Protein AF-M6CSF7-F1 (afdb_monomer_lite)

Radius of gyration: 18.72 Å; chains: 1; bounding box: 46×32×56 Å

Secondary structure (DSSP, 8-state):
---S----EEEEEEEEEEEEEEEE-TTS-EEEEEEEEEEEEEEEEEEHHHHHHHHHHTGGGTS-GGGSPPEEEEEEEEETTEEEEEEEEEEEEEEE------STT--EEEEEEEE-SPPEEEE-

Foldseek 3Di:
DQPDALADFPDKDKDKDFDKDFDADPVRHGPDIDTPDIFIKMKTKGFVVSVVVLLVVCVVVVSDLQPDFWAKHWDWDDDVPWIKIKIQRTKGFDDWDDDPDPDDPPRIIMTMIGRPGDMDIDID

Organism: NCBI:txid1218565

pLDDT: mean 79.21, std 11.76, range [37.94, 92.38]

Structure (mmCIF, N/CA/C/O backbone):
data_AF-M6CSF7-F1
#
_entry.id   AF-M6CSF7-F1
#
loop_
_atom_site.group_PDB
_atom_site.id
_atom_site.type_symbol
_atom_site.label_atom_id
_atom_site.label_alt_id
_atom_site.label_comp_id
_atom_site.label_asym_id
_atom_site.label_entity_id
_atom_site.label_seq_id
_atom_site.pdbx_PDB_ins_code
_atom_site.Cartn_x
_atom_site.Cartn_y
_atom_site.Cartn_z
_atom_site.occupancy
_atom_site.B_iso_or_equiv
_atom_site.auth_seq_id
_atom_site.auth_comp_id
_atom_site.auth_asym_id
_atom_site.auth_atom_id
_atom_site.pdbx_PDB_model_num
ATOM 1 N N . MET A 1 1 ? -0.188 -13.264 12.145 1.00 39.84 1 MET A N 1
ATOM 2 C CA . MET A 1 1 ? -1.652 -13.206 12.327 1.00 39.84 1 MET A CA 1
ATOM 3 C C . MET A 1 1 ? -2.122 -11.835 11.842 1.00 39.84 1 MET A C 1
ATOM 5 O O . MET A 1 1 ? -2.375 -10.953 12.643 1.00 39.84 1 MET A O 1
ATOM 9 N N . PHE A 1 2 ? -2.134 -11.639 10.519 1.00 39.47 2 PHE A N 1
ATOM 10 C CA . PHE A 1 2 ? -2.677 -10.453 9.843 1.00 39.47 2 PHE A CA 1
ATOM 11 C C . PHE A 1 2 ? -3.899 -10.959 9.075 1.00 39.47 2 PHE A C 1
ATOM 13 O O . PHE A 1 2 ? -3.774 -11.423 7.950 1.00 39.47 2 PHE A O 1
ATOM 20 N N . GLY A 1 3 ? -5.025 -11.083 9.778 1.00 37.94 3 GLY A N 1
ATOM 21 C CA . GLY A 1 3 ? -6.210 -11.821 9.318 1.00 37.94 3 GLY A CA 1
ATOM 22 C C . GLY A 1 3 ? -7.442 -10.947 9.120 1.00 37.94 3 GLY A C 1
ATOM 23 O O . GLY A 1 3 ? -8.553 -11.464 9.127 1.00 37.94 3 GLY A O 1
ATOM 24 N N . ARG A 1 4 ? -7.262 -9.630 9.008 1.00 47.56 4 ARG A N 1
ATOM 25 C CA . ARG A 1 4 ? -8.345 -8.686 8.750 1.00 47.56 4 ARG A CA 1
ATOM 26 C C . ARG A 1 4 ? -7.921 -7.785 7.600 1.00 47.56 4 ARG A C 1
ATOM 28 O O . ARG A 1 4 ? -6.838 -7.206 7.649 1.00 47.56 4 ARG A O 1
ATOM 35 N N . GLU A 1 5 ? -8.753 -7.717 6.569 1.00 53.09 5 GLU A N 1
ATOM 36 C CA . GLU A 1 5 ? -8.631 -6.693 5.536 1.00 53.09 5 GLU A CA 1
ATOM 37 C C . GLU A 1 5 ? -8.804 -5.325 6.207 1.00 53.09 5 GLU A C 1
ATOM 39 O O . GLU A 1 5 ? -9.672 -5.155 7.064 1.00 53.09 5 GLU A O 1
ATOM 44 N N . ILE A 1 6 ? -7.965 -4.350 5.871 1.00 53.75 6 ILE A N 1
ATOM 45 C CA . ILE A 1 6 ? -8.234 -2.961 6.253 1.00 53.75 6 ILE A CA 1
ATOM 46 C C . ILE A 1 6 ? -9.347 -2.504 5.306 1.00 53.75 6 ILE A C 1
ATOM 48 O O . ILE A 1 6 ? -9.096 -2.279 4.128 1.00 53.75 6 ILE A O 1
ATOM 52 N N . VAL A 1 7 ? -10.594 -2.490 5.791 1.00 52.34 7 VAL A N 1
ATOM 53 C CA . VAL A 1 7 ? -11.800 -2.359 4.943 1.00 52.34 7 VAL A CA 1
ATOM 54 C C . VAL A 1 7 ? -12.221 -0.900 4.726 1.00 52.34 7 VAL A C 1
ATOM 56 O O . VAL A 1 7 ? -13.095 -0.629 3.909 1.00 52.34 7 VAL A O 1
ATOM 59 N N . LYS A 1 8 ? -11.610 0.072 5.407 1.00 53.91 8 LYS A N 1
ATOM 60 C CA . LYS A 1 8 ? -12.102 1.453 5.393 1.00 53.91 8 LYS A CA 1
ATOM 61 C C . LYS A 1 8 ? -11.048 2.462 4.961 1.00 53.91 8 LYS A C 1
ATOM 63 O O . LYS A 1 8 ? -10.356 3.059 5.782 1.00 53.91 8 LYS A O 1
ATOM 68 N N . PHE A 1 9 ? -10.972 2.662 3.651 1.00 61.44 9 PHE A N 1
ATOM 69 C CA . PHE A 1 9 ? -10.322 3.826 3.063 1.00 61.44 9 PHE A CA 1
ATOM 70 C C . PHE A 1 9 ? -11.401 4.824 2.665 1.00 61.44 9 PHE A C 1
ATOM 72 O O . PHE A 1 9 ? -12.326 4.454 1.944 1.00 61.44 9 PHE A O 1
ATOM 79 N N . SER A 1 10 ? -11.277 6.079 3.088 1.00 61.66 10 SER A N 1
ATOM 80 C CA . SER A 1 10 ? -12.080 7.162 2.508 1.00 61.66 10 SER A CA 1
ATOM 81 C C . SER A 1 10 ? -11.554 7.535 1.121 1.00 61.66 10 SER A C 1
ATOM 83 O O . SER A 1 10 ? -12.314 7.887 0.219 1.00 61.66 10 SER A O 1
ATOM 85 N N . LYS A 1 11 ? -10.240 7.378 0.917 1.00 72.19 11 LYS A N 1
ATOM 86 C CA . LYS A 1 11 ? -9.566 7.555 -0.368 1.00 72.19 11 LYS A CA 1
ATOM 87 C C . LYS A 1 11 ? -8.349 6.641 -0.475 1.00 72.19 11 LYS A C 1
ATOM 89 O O . LYS A 1 11 ? -7.595 6.485 0.482 1.00 72.19 11 LYS A O 1
ATOM 94 N N . PHE A 1 12 ? -8.122 6.080 -1.658 1.00 74.69 12 PHE A N 1
ATOM 95 C CA . PHE A 1 12 ? -6.928 5.300 -1.968 1.00 74.69 12 PHE A CA 1
ATOM 96 C C . PHE A 1 12 ? -6.346 5.749 -3.313 1.00 74.69 12 PHE A C 1
ATOM 98 O O . PHE A 1 12 ? -7.076 5.856 -4.297 1.00 74.69 12 PHE A O 1
ATOM 105 N N . ASN A 1 13 ? -5.042 6.023 -3.354 1.00 80.38 13 ASN A N 1
ATOM 106 C CA . ASN A 1 13 ? -4.308 6.379 -4.564 1.00 80.38 13 ASN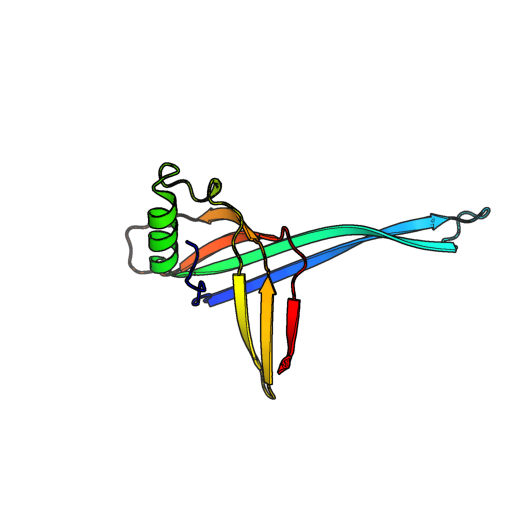 A CA 1
ATOM 107 C C . ASN A 1 13 ? -3.084 5.468 -4.729 1.00 80.38 13 ASN A C 1
ATOM 109 O O . ASN A 1 13 ? -2.352 5.239 -3.766 1.00 80.38 13 ASN A O 1
ATOM 113 N N . LEU A 1 14 ? -2.854 4.975 -5.944 1.00 78.44 14 LEU A N 1
ATOM 114 C CA . LEU A 1 14 ? -1.688 4.175 -6.314 1.00 78.44 14 LEU A CA 1
ATOM 115 C C . LEU A 1 14 ? -0.917 4.906 -7.410 1.00 78.44 14 LEU A C 1
ATOM 117 O O . LEU A 1 14 ? -1.393 5.005 -8.538 1.00 78.44 14 LEU A O 1
ATOM 121 N N . ASP A 1 15 ? 0.301 5.328 -7.092 1.00 79.88 15 ASP A N 1
ATOM 122 C CA . ASP A 1 15 ? 1.250 5.846 -8.068 1.00 79.88 15 ASP A CA 1
ATOM 123 C C . ASP A 1 15 ? 2.116 4.685 -8.566 1.00 79.88 15 ASP A C 1
ATOM 125 O O . ASP A 1 15 ? 2.903 4.088 -7.817 1.00 79.88 15 ASP A O 1
ATOM 129 N N . TYR A 1 16 ? 1.934 4.333 -9.839 1.00 78.12 16 TYR A N 1
ATOM 130 C CA . TYR A 1 16 ? 2.622 3.223 -10.491 1.00 78.12 16 TYR A CA 1
ATOM 131 C C . TYR A 1 16 ? 3.380 3.720 -11.723 1.00 78.12 16 TYR A C 1
ATOM 133 O O . TYR A 1 16 ? 2.807 3.890 -12.797 1.00 78.12 16 TYR A O 1
ATOM 141 N N . GLU A 1 17 ? 4.683 3.948 -11.565 1.00 79.94 17 GLU A N 1
ATOM 142 C CA . GLU A 1 17 ? 5.535 4.554 -12.589 1.00 79.94 17 GLU A CA 1
ATOM 143 C C . GLU A 1 17 ? 6.618 3.575 -13.061 1.00 79.94 17 GLU A C 1
ATOM 145 O O . GLU A 1 17 ? 7.221 2.848 -12.265 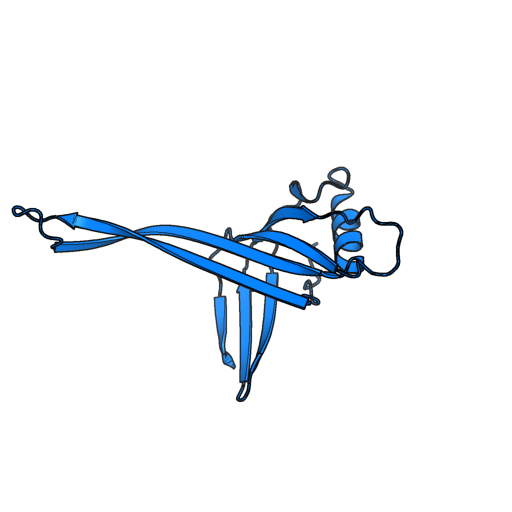1.00 79.94 17 GLU A O 1
ATOM 150 N N . SER A 1 18 ? 6.900 3.570 -14.366 1.00 80.88 18 SER A N 1
ATOM 151 C CA . SER A 1 18 ? 8.030 2.841 -14.951 1.00 80.88 18 SER A CA 1
ATOM 152 C C . SER A 1 18 ? 9.126 3.806 -15.391 1.00 80.88 18 SER A C 1
ATOM 154 O O . SER A 1 18 ? 8.875 4.694 -16.203 1.00 80.88 18 SER A O 1
ATOM 156 N N . ASP A 1 19 ? 10.350 3.581 -14.920 1.00 82.88 19 ASP A N 1
ATOM 157 C CA . ASP A 1 19 ? 11.547 4.244 -15.434 1.00 82.88 19 ASP A CA 1
ATOM 158 C C . ASP A 1 19 ? 12.043 3.494 -16.680 1.00 82.88 19 ASP A C 1
ATOM 160 O O . ASP A 1 19 ? 12.343 2.295 -16.615 1.00 82.88 19 ASP A O 1
ATOM 164 N N . ILE A 1 20 ? 12.102 4.179 -17.824 1.00 85.94 20 ILE A N 1
ATOM 165 C CA . ILE A 1 20 ? 12.430 3.589 -19.128 1.00 85.94 20 ILE A CA 1
ATOM 166 C C . ILE A 1 20 ? 13.871 3.940 -19.504 1.00 85.94 20 ILE A C 1
ATOM 168 O O . ILE A 1 20 ? 14.251 5.105 -19.575 1.00 85.94 20 ILE A O 1
ATOM 172 N N . ALA A 1 21 ? 14.665 2.918 -19.819 1.00 85.25 21 ALA A N 1
ATOM 173 C CA . ALA A 1 21 ? 15.995 3.066 -20.392 1.00 85.25 21 ALA A CA 1
ATOM 174 C C . ALA A 1 21 ? 15.973 2.776 -21.897 1.00 85.25 21 ALA A C 1
ATOM 176 O O . ALA A 1 21 ? 15.525 1.710 -22.329 1.00 85.25 21 ALA A O 1
ATOM 177 N N . PHE A 1 22 ? 16.522 3.695 -22.689 1.00 86.62 22 PHE A N 1
ATOM 178 C CA . PHE A 1 22 ? 16.722 3.520 -24.127 1.00 86.62 22 PHE A CA 1
ATOM 179 C C . PHE A 1 22 ? 18.120 2.970 -24.414 1.00 86.62 22 PHE A C 1
ATOM 181 O O . PHE A 1 22 ? 19.105 3.403 -23.814 1.00 86.62 22 PHE A O 1
ATOM 188 N N . LYS A 1 23 ? 18.226 2.042 -25.367 1.00 84.19 23 LYS A N 1
ATOM 189 C CA . LYS A 1 23 ? 19.506 1.682 -25.985 1.00 84.19 23 LYS A CA 1
ATOM 190 C C . LYS A 1 23 ? 19.651 2.467 -27.279 1.00 84.19 23 LYS A C 1
ATOM 192 O O . LYS A 1 23 ? 18.776 2.388 -28.143 1.00 84.19 23 LYS A O 1
ATOM 197 N N . LEU A 1 24 ? 20.754 3.195 -27.405 1.00 87.38 24 LEU A N 1
ATOM 198 C CA . LEU A 1 24 ? 21.057 3.999 -28.585 1.00 87.38 24 LEU A CA 1
ATOM 199 C C . LEU A 1 24 ? 21.868 3.187 -29.604 1.00 87.38 24 LEU A C 1
ATOM 201 O O . LEU A 1 24 ? 22.738 2.398 -29.234 1.00 87.38 24 LEU A O 1
ATOM 205 N N . GLY A 1 25 ? 21.565 3.372 -30.886 1.00 81.50 25 GLY A N 1
ATOM 206 C CA . GLY A 1 25 ? 22.331 2.834 -32.005 1.00 81.50 25 GLY A CA 1
ATOM 207 C C . GLY A 1 25 ? 23.573 3.674 -32.314 1.00 81.50 25 GLY A C 1
ATOM 208 O O . GLY A 1 25 ? 23.847 4.685 -31.669 1.00 81.50 25 GLY A O 1
ATOM 209 N N . LYS A 1 26 ? 24.324 3.288 -33.355 1.00 81.00 26 LYS A N 1
ATOM 210 C CA . LYS A 1 26 ? 25.578 3.961 -33.755 1.00 81.00 26 LYS A CA 1
ATOM 211 C C . LYS A 1 26 ? 25.412 5.443 -34.143 1.00 81.00 26 LYS A C 1
ATOM 213 O O . LYS A 1 26 ? 26.402 6.162 -34.134 1.00 81.00 26 LYS A O 1
ATOM 218 N N . GLY A 1 27 ? 24.193 5.889 -34.458 1.00 83.62 27 GLY A N 1
ATOM 219 C CA . GLY A 1 27 ? 23.862 7.292 -34.750 1.00 83.62 27 GLY A CA 1
ATOM 220 C C . GLY A 1 27 ? 23.324 8.093 -33.559 1.00 83.62 27 GLY A C 1
ATOM 221 O O . GLY A 1 27 ? 22.897 9.223 -33.747 1.00 83.62 27 GLY A O 1
ATOM 222 N N . GLY A 1 28 ? 23.287 7.519 -32.349 1.00 79.00 28 GLY A N 1
ATOM 223 C CA . GLY A 1 28 ? 22.667 8.160 -31.181 1.00 79.00 28 GLY A CA 1
ATOM 224 C C . GLY A 1 28 ? 21.136 8.073 -31.152 1.00 79.00 28 GLY A C 1
ATOM 225 O O . GLY A 1 28 ? 20.521 8.549 -30.203 1.00 79.00 28 GLY A O 1
ATOM 226 N N . GLU A 1 29 ? 20.517 7.436 -32.147 1.00 81.44 29 GLU A N 1
ATOM 227 C CA . GLU A 1 29 ? 19.070 7.215 -32.194 1.00 81.44 29 GLU A CA 1
ATOM 228 C C . GLU A 1 29 ? 18.646 6.047 -31.286 1.00 81.44 29 GLU A C 1
ATOM 230 O O . GLU A 1 29 ? 19.349 5.031 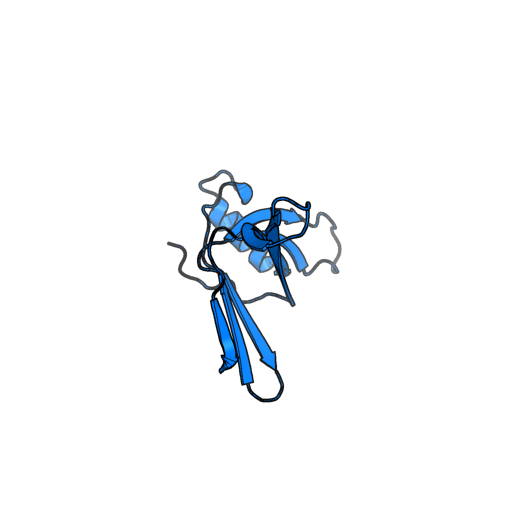-31.235 1.00 81.44 29 GLU A O 1
ATOM 235 N N . PRO A 1 30 ? 17.501 6.134 -30.584 1.00 82.62 30 PRO A N 1
ATOM 236 C CA . PRO A 1 30 ? 16.959 5.016 -29.816 1.00 82.62 30 PRO A CA 1
ATOM 237 C C . PRO A 1 30 ? 16.591 3.848 -30.738 1.00 82.62 30 PRO A C 1
ATOM 239 O O . PRO A 1 30 ? 15.713 3.974 -31.585 1.00 82.62 30 PRO A O 1
ATOM 242 N N . VAL A 1 31 ? 17.229 2.691 -30.554 1.00 86.81 31 VAL A N 1
ATOM 243 C CA . VAL A 1 31 ? 16.953 1.473 -31.346 1.00 86.81 31 VAL A CA 1
ATOM 244 C C . VAL A 1 31 ? 16.153 0.427 -30.573 1.00 86.81 31 VAL A C 1
ATOM 246 O O . VAL A 1 31 ? 15.590 -0.489 -31.162 1.00 86.81 31 VAL A O 1
ATOM 249 N N . SER A 1 32 ? 16.102 0.534 -29.244 1.00 86.00 32 SER A N 1
ATOM 250 C CA . SER A 1 32 ? 15.243 -0.296 -28.392 1.00 86.00 32 SER A CA 1
ATOM 251 C C . SER A 1 32 ? 15.069 0.347 -27.017 1.00 86.00 32 SER A C 1
ATOM 253 O O . SER A 1 32 ? 15.824 1.250 -26.646 1.00 86.00 32 SER A O 1
ATOM 255 N N . TRP A 1 33 ? 14.096 -0.129 -26.247 1.00 85.25 33 TRP A N 1
ATOM 256 C CA . TRP A 1 33 ? 13.845 0.313 -24.880 1.00 85.25 33 TRP A CA 1
ATOM 257 C C . TRP A 1 33 ? 13.709 -0.885 -23.938 1.00 85.25 33 TRP A C 1
ATOM 259 O O . TRP A 1 33 ? 13.425 -2.007 -24.353 1.00 85.25 33 TRP A O 1
ATOM 269 N N . SER A 1 34 ? 13.950 -0.638 -22.656 1.00 81.62 34 SER A N 1
ATOM 270 C CA . SER A 1 34 ? 13.754 -1.597 -21.571 1.00 81.62 34 SER A CA 1
ATOM 271 C C . SER A 1 34 ? 13.303 -0.863 -20.319 1.00 81.62 34 SER A C 1
ATOM 273 O O . SER A 1 34 ? 13.673 0.291 -20.110 1.00 81.62 34 SER A O 1
ATOM 275 N N . ILE A 1 35 ? 12.534 -1.530 -19.467 1.00 83.25 35 ILE A N 1
ATOM 276 C CA . ILE A 1 35 ? 12.149 -0.969 -18.173 1.00 83.25 35 ILE A CA 1
ATOM 277 C C . ILE A 1 35 ? 13.311 -1.179 -17.209 1.00 83.25 35 ILE A C 1
ATOM 279 O O . ILE A 1 35 ? 13.736 -2.309 -16.973 1.00 83.25 35 ILE A O 1
ATOM 283 N N . LYS A 1 36 ? 13.837 -0.080 -16.672 1.00 81.06 36 LYS A N 1
ATOM 284 C CA . LYS A 1 36 ? 14.967 -0.082 -15.744 1.00 81.06 36 LYS A CA 1
ATOM 285 C C . LYS A 1 36 ? 14.511 -0.368 -14.321 1.00 81.06 36 LYS A C 1
ATOM 287 O O . LYS A 1 36 ? 15.148 -1.136 -13.607 1.00 81.06 36 LYS A O 1
ATOM 292 N N . SER A 1 37 ? 13.413 0.255 -13.905 1.00 76.75 37 SER A N 1
ATOM 293 C CA . SER A 1 37 ? 12.816 0.033 -12.592 1.00 76.75 37 SER A CA 1
ATOM 294 C C . SER A 1 37 ? 11.345 0.435 -12.587 1.00 76.75 37 SER A C 1
ATOM 296 O O . SER A 1 37 ? 10.888 1.166 -13.464 1.00 76.75 37 SER A O 1
ATOM 298 N N . TYR A 1 38 ? 10.610 -0.046 -11.590 1.00 79.25 38 TYR A N 1
ATOM 299 C CA . TYR A 1 38 ? 9.279 0.456 -11.280 1.00 79.25 38 TYR A CA 1
ATOM 300 C C . TYR A 1 38 ? 9.340 1.201 -9.955 1.00 79.25 38 TYR A C 1
ATOM 302 O O . TYR A 1 38 ? 9.845 0.658 -8.969 1.00 79.25 38 TYR A O 1
ATOM 310 N N . LYS A 1 39 ? 8.792 2.412 -9.920 1.00 80.50 39 LYS A N 1
ATOM 311 C CA . LYS A 1 39 ? 8.577 3.166 -8.691 1.00 80.50 39 LYS A CA 1
ATOM 312 C C . LYS A 1 39 ? 7.108 3.037 -8.314 1.00 80.50 39 LYS A C 1
ATOM 314 O O . LYS A 1 39 ? 6.228 3.259 -9.142 1.00 80.50 39 LYS A O 1
ATOM 319 N N . ARG A 1 40 ? 6.857 2.589 -7.084 1.00 84.75 40 ARG A N 1
ATOM 320 C CA . ARG A 1 40 ? 5.516 2.223 -6.626 1.00 84.75 40 ARG A CA 1
ATOM 321 C C . ARG A 1 40 ? 5.281 2.772 -5.230 1.00 84.75 40 ARG A C 1
ATOM 323 O O . ARG A 1 40 ? 5.955 2.369 -4.279 1.00 84.75 40 ARG A O 1
ATOM 330 N N . SER A 1 41 ? 4.315 3.663 -5.111 1.00 85.69 41 SER A N 1
ATOM 331 C CA . SER A 1 41 ? 3.852 4.196 -3.833 1.00 85.69 41 SER A CA 1
ATOM 332 C C . SER A 1 41 ? 2.339 4.190 -3.809 1.00 85.69 41 SER A C 1
ATOM 334 O O . SER A 1 41 ? 1.690 4.338 -4.838 1.00 85.69 41 SER A O 1
ATOM 336 N N . ALA A 1 42 ? 1.775 3.996 -2.629 1.00 84.75 42 ALA A N 1
ATOM 337 C CA . ALA A 1 42 ? 0.353 4.143 -2.413 1.00 84.75 42 ALA A CA 1
ATOM 338 C C . ALA A 1 42 ? 0.118 5.127 -1.274 1.00 84.75 42 ALA A C 1
ATOM 340 O O . ALA A 1 42 ? 0.916 5.224 -0.343 1.00 84.75 42 ALA A O 1
ATOM 341 N N . LYS A 1 43 ? -0.989 5.851 -1.355 1.00 87.50 43 LYS A N 1
ATOM 342 C CA . LYS A 1 43 ? -1.456 6.735 -0.300 1.00 87.50 43 LYS A CA 1
ATOM 343 C C . LYS A 1 43 ? -2.898 6.394 0.018 1.00 87.50 43 LYS A C 1
ATOM 345 O O . LYS A 1 43 ? -3.727 6.277 -0.882 1.00 87.50 43 LYS A O 1
ATOM 350 N N . ALA A 1 44 ? -3.179 6.222 1.295 1.00 84.50 44 ALA A N 1
ATOM 351 C CA . ALA A 1 44 ? -4.484 5.859 1.805 1.00 84.50 44 ALA A CA 1
ATOM 352 C C . ALA A 1 44 ? -4.919 6.883 2.851 1.00 84.50 44 ALA A C 1
ATOM 354 O O . ALA A 1 44 ? -4.117 7.262 3.699 1.00 84.50 44 ALA A O 1
ATOM 355 N N . THR A 1 45 ? -6.175 7.304 2.814 1.00 84.75 45 THR A N 1
ATOM 356 C CA . THR A 1 45 ? -6.791 8.077 3.894 1.00 84.75 45 THR A CA 1
ATOM 357 C C . THR A 1 45 ? -7.678 7.123 4.692 1.00 84.75 45 THR A C 1
ATOM 359 O O . THR A 1 45 ? -8.511 6.420 4.113 1.00 84.75 45 THR A O 1
ATOM 362 N N . ILE A 1 46 ? -7.427 7.024 5.998 1.00 82.50 46 ILE A N 1
ATOM 363 C CA . ILE A 1 46 ? -8.044 6.045 6.905 1.00 82.50 46 ILE A CA 1
ATOM 364 C C . ILE A 1 46 ? -8.720 6.736 8.087 1.00 82.50 46 ILE A C 1
ATOM 366 O O . ILE A 1 46 ? -8.267 7.789 8.533 1.00 82.50 46 ILE A O 1
ATOM 370 N N . GLU A 1 47 ? -9.757 6.108 8.640 1.00 84.50 47 GLU A N 1
ATOM 371 C CA . GLU A 1 47 ? -10.388 6.547 9.890 1.00 84.50 47 GLU A CA 1
ATOM 372 C C . GLU A 1 47 ? -9.413 6.433 11.080 1.00 84.50 47 GLU A C 1
ATOM 374 O O . GLU A 1 47 ? -8.562 5.537 11.136 1.00 84.50 47 GLU A O 1
ATOM 379 N N . LEU A 1 48 ? -9.561 7.302 12.086 1.00 84.06 48 LEU A N 1
ATOM 380 C CA . LEU A 1 48 ? -8.709 7.246 13.281 1.00 84.06 48 LEU A CA 1
ATOM 381 C C . LEU A 1 48 ? -8.844 5.954 14.093 1.00 84.06 48 LEU A C 1
ATOM 383 O O . LEU A 1 48 ? -7.875 5.526 14.727 1.00 84.06 48 LEU A O 1
ATOM 387 N N . ASP A 1 49 ? -10.011 5.316 14.064 1.00 83.00 49 ASP A N 1
ATOM 388 C CA . ASP A 1 49 ? -10.219 4.025 14.721 1.00 83.00 49 ASP A CA 1
ATOM 389 C C . ASP A 1 49 ? -9.339 2.926 14.103 1.00 83.00 49 ASP A C 1
ATOM 391 O O . ASP A 1 49 ? -8.768 2.107 14.830 1.00 83.00 49 ASP A O 1
ATOM 395 N N . GLU A 1 50 ? -9.138 2.957 12.782 1.00 82.75 50 GLU A N 1
ATOM 396 C CA . GLU A 1 50 ? -8.222 2.048 12.084 1.00 82.75 50 GLU A CA 1
ATOM 397 C C . GLU A 1 50 ? -6.762 2.359 12.437 1.00 82.75 50 GLU A C 1
ATOM 399 O O . GLU A 1 50 ? -5.976 1.448 12.713 1.00 82.75 50 GLU A O 1
ATOM 404 N N . LEU A 1 51 ? -6.391 3.642 12.531 1.00 85.31 51 LEU A N 1
ATOM 405 C CA . LEU A 1 51 ? -5.056 4.035 12.994 1.00 85.31 51 LEU A CA 1
ATOM 406 C C . LEU A 1 51 ? -4.779 3.514 14.412 1.00 85.31 51 LEU A C 1
ATOM 408 O O . LEU A 1 51 ? -3.724 2.929 14.667 1.00 85.31 51 LEU A O 1
ATOM 412 N N . LYS A 1 52 ? -5.737 3.680 15.331 1.00 85.50 52 LYS A N 1
ATOM 413 C CA . LYS A 1 52 ? -5.641 3.194 16.712 1.00 85.50 52 LYS A CA 1
ATOM 414 C C . LYS A 1 52 ? -5.463 1.680 16.758 1.00 85.50 52 LYS A C 1
ATOM 416 O O . LYS A 1 52 ? -4.619 1.188 17.508 1.00 85.50 52 LYS A O 1
ATOM 421 N N . TYR A 1 53 ? -6.218 0.947 15.945 1.00 84.88 53 TYR A N 1
ATOM 422 C CA . TYR A 1 53 ? -6.083 -0.500 15.834 1.00 84.88 53 TYR A CA 1
ATOM 423 C C . TYR A 1 53 ? -4.693 -0.911 15.328 1.00 84.88 53 TYR A C 1
ATOM 425 O O . TYR A 1 53 ? -4.046 -1.773 15.925 1.00 84.88 53 TYR A O 1
ATOM 433 N N . MET A 1 54 ? -4.175 -0.260 14.285 1.00 85.50 54 MET A N 1
ATOM 434 C CA . MET A 1 54 ? -2.826 -0.548 13.792 1.00 85.50 54 MET A CA 1
ATOM 435 C C . MET A 1 54 ? -1.749 -0.258 14.847 1.00 85.50 54 MET A C 1
ATOM 437 O O . MET A 1 54 ? -0.798 -1.029 14.978 1.00 85.50 54 MET A O 1
ATOM 441 N N . ILE A 1 55 ? -1.898 0.811 15.640 1.00 87.81 55 ILE A N 1
ATOM 442 C CA . ILE A 1 55 ? -0.973 1.119 16.745 1.00 87.81 55 ILE A CA 1
ATOM 443 C C . ILE A 1 55 ? -1.027 0.015 17.808 1.00 87.81 55 ILE A C 1
ATOM 445 O O . ILE A 1 55 ? 0.016 -0.407 18.308 1.00 87.81 55 ILE A O 1
ATOM 449 N N . GLN A 1 56 ? -2.219 -0.510 18.115 1.00 87.88 56 GLN A N 1
ATOM 450 C CA . GLN A 1 56 ? -2.369 -1.659 19.013 1.00 87.88 56 GLN A CA 1
ATOM 451 C C . GLN A 1 56 ? -1.666 -2.909 18.468 1.00 87.88 56 GLN A C 1
ATOM 453 O O . GLN A 1 56 ? -0.978 -3.604 19.214 1.00 87.88 56 GLN A O 1
ATOM 458 N N . LEU A 1 57 ? -1.765 -3.169 17.16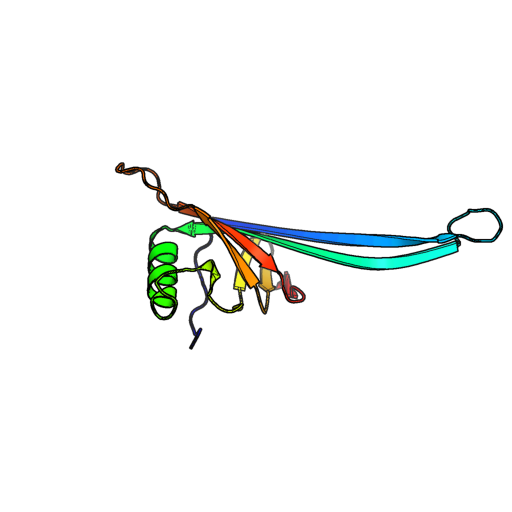1 1.00 84.50 57 LEU A N 1
ATOM 459 C CA . LEU A 1 57 ? -1.016 -4.251 16.512 1.00 84.50 57 LEU A CA 1
ATOM 460 C C . LEU A 1 57 ? 0.502 -4.038 16.573 1.00 84.50 57 LEU A C 1
ATOM 462 O O . LEU A 1 57 ? 1.257 -5.009 16.615 1.00 84.50 57 LEU A O 1
ATOM 466 N N . ALA A 1 58 ? 0.957 -2.785 16.605 1.00 87.88 58 ALA A N 1
ATOM 467 C CA . ALA A 1 58 ? 2.365 -2.433 16.722 1.00 87.88 58 ALA A CA 1
ATOM 468 C C . ALA A 1 58 ? 2.904 -2.455 18.163 1.00 87.88 58 ALA A C 1
ATOM 470 O O . ALA A 1 58 ? 4.104 -2.249 18.345 1.00 87.88 58 ALA A O 1
ATOM 471 N N . ILE A 1 59 ? 2.087 -2.741 19.189 1.00 90.88 59 ILE A N 1
ATOM 472 C CA . ILE A 1 59 ? 2.528 -2.801 20.600 1.00 90.88 59 ILE A CA 1
ATOM 473 C C . ILE A 1 59 ? 3.768 -3.693 20.807 1.00 90.88 59 ILE A C 1
ATOM 475 O O . ILE A 1 59 ? 4.699 -3.229 21.468 1.00 90.88 59 ILE A O 1
ATOM 479 N N . PRO A 1 60 ? 3.876 -4.906 20.217 1.00 90.56 60 PRO A N 1
ATOM 480 C CA . PRO A 1 60 ? 5.084 -5.732 20.336 1.00 90.56 60 PRO A CA 1
ATOM 481 C C . PRO A 1 60 ? 6.358 -5.065 19.793 1.00 90.56 60 PRO A C 1
ATOM 483 O O . PRO A 1 60 ? 7.464 -5.455 20.151 1.00 90.56 60 PRO A O 1
ATOM 486 N N . PHE A 1 61 ? 6.207 -4.047 18.944 1.00 88.19 61 PHE A N 1
ATOM 487 C CA . PHE A 1 61 ? 7.284 -3.244 18.367 1.00 88.19 61 PHE A CA 1
ATOM 488 C C . PHE A 1 61 ? 7.433 -1.869 19.047 1.00 88.19 61 PHE A C 1
ATOM 490 O O . PHE A 1 61 ? 8.102 -0.983 18.512 1.00 88.19 61 PHE A O 1
ATOM 497 N N . GLY A 1 62 ? 6.822 -1.681 20.222 1.00 88.50 62 GLY A N 1
ATOM 498 C CA . GLY A 1 62 ? 6.821 -0.420 20.967 1.00 88.50 62 GLY A CA 1
ATOM 499 C C . GLY A 1 62 ? 5.771 0.590 20.496 1.00 88.50 62 GLY A C 1
ATOM 500 O O . GLY A 1 62 ? 5.928 1.778 20.746 1.00 88.50 62 GLY A O 1
ATOM 501 N N . GLY A 1 63 ? 4.730 0.141 19.786 1.00 85.44 63 GLY A N 1
ATOM 502 C CA . GLY A 1 63 ? 3.707 1.011 19.188 1.00 85.44 63 GLY A CA 1
ATOM 503 C C . GLY A 1 63 ? 4.149 1.680 17.880 1.00 85.44 63 GLY A C 1
ATOM 504 O O . GLY A 1 63 ? 3.431 2.517 17.342 1.00 85.44 63 GLY A O 1
ATOM 505 N N . ASP A 1 64 ? 5.322 1.314 17.359 1.00 88.44 64 ASP A N 1
ATOM 506 C CA . ASP A 1 64 ? 5.905 1.899 16.154 1.00 88.44 64 ASP A CA 1
ATOM 507 C C . ASP A 1 64 ? 5.385 1.206 14.884 1.00 88.44 64 ASP A C 1
ATOM 509 O O . ASP A 1 64 ? 5.824 0.111 14.513 1.00 88.44 64 ASP A O 1
ATOM 513 N N . LEU A 1 65 ? 4.459 1.872 14.188 1.00 87.81 65 LEU A N 1
ATOM 514 C CA . LEU A 1 65 ? 3.889 1.402 12.921 1.00 87.81 65 LEU A CA 1
ATOM 515 C C . LEU A 1 65 ? 4.949 1.201 11.830 1.00 87.81 65 LEU A C 1
ATOM 517 O O . LEU A 1 65 ? 4.795 0.320 10.983 1.00 87.81 65 LEU A O 1
ATOM 521 N N . LEU A 1 66 ? 6.050 1.962 11.852 1.00 91.19 66 LEU A N 1
ATOM 522 C CA . LEU A 1 66 ? 7.116 1.844 10.854 1.00 91.19 66 LEU A CA 1
ATOM 523 C C . LEU A 1 66 ? 7.921 0.555 11.021 1.00 91.19 66 LEU A C 1
ATOM 525 O O . LEU A 1 66 ? 8.661 0.171 10.114 1.00 91.19 66 LEU A O 1
ATOM 529 N N . LYS A 1 67 ? 7.771 -0.162 12.139 1.00 89.81 67 LYS A N 1
ATOM 530 C CA . LYS A 1 67 ? 8.395 -1.474 12.363 1.00 89.81 67 LYS A CA 1
ATOM 531 C C . LYS A 1 67 ? 7.513 -2.646 11.954 1.00 89.81 67 LYS A C 1
ATOM 533 O O . LYS A 1 67 ? 8.039 -3.746 11.796 1.00 89.81 67 LYS A O 1
ATOM 538 N N . LEU A 1 68 ? 6.220 -2.425 11.703 1.00 88.19 68 LEU A N 1
ATOM 539 C CA . LEU A 1 68 ? 5.323 -3.491 11.260 1.00 88.19 68 LEU A CA 1
ATOM 540 C C . LEU A 1 68 ? 5.808 -4.103 9.939 1.00 88.19 68 LEU A C 1
ATOM 542 O O . LEU A 1 68 ? 6.193 -3.361 9.031 1.00 88.19 68 LEU A O 1
ATOM 546 N N . PRO A 1 69 ? 5.823 -5.436 9.794 1.00 88.75 69 PRO A N 1
ATOM 547 C CA . PRO A 1 69 ? 6.214 -6.064 8.538 1.00 88.75 69 PRO A CA 1
ATOM 548 C C . PRO A 1 69 ? 5.253 -5.664 7.407 1.00 88.75 69 PRO A C 1
ATOM 550 O O . PRO A 1 69 ? 4.120 -5.261 7.681 1.00 88.75 69 PRO A O 1
ATOM 553 N N . PRO A 1 70 ? 5.678 -5.778 6.136 1.00 88.12 70 PRO A N 1
ATOM 554 C CA . PRO A 1 70 ? 4.770 -5.584 5.018 1.00 88.12 70 PRO A CA 1
ATOM 555 C C . PRO A 1 70 ? 3.550 -6.509 5.117 1.00 88.12 70 PRO A C 1
ATOM 557 O O . PRO A 1 70 ? 3.690 -7.681 5.472 1.00 88.12 70 PRO A O 1
ATOM 560 N N . ALA A 1 71 ? 2.375 -5.985 4.786 1.00 85.12 71 ALA A N 1
ATOM 561 C CA . ALA A 1 71 ? 1.103 -6.699 4.860 1.00 85.12 71 ALA A CA 1
ATOM 562 C C . ALA A 1 71 ? 0.311 -6.528 3.555 1.00 85.12 71 ALA A C 1
ATOM 564 O O . ALA A 1 71 ? 0.539 -5.550 2.841 1.00 85.12 71 ALA A O 1
ATOM 565 N N . PRO A 1 72 ? -0.597 -7.456 3.214 1.00 84.19 72 PRO A N 1
ATOM 566 C CA . PRO A 1 72 ? -1.473 -7.279 2.067 1.00 84.19 72 PRO A CA 1
ATOM 567 C C . PRO A 1 72 ? -2.450 -6.123 2.290 1.00 84.19 72 PRO A C 1
ATOM 569 O O . PRO A 1 72 ? -2.906 -5.881 3.408 1.00 84.19 72 PRO A O 1
ATOM 572 N N . LEU A 1 73 ? -2.790 -5.440 1.203 1.00 81.44 73 LEU A N 1
ATOM 573 C CA . LEU A 1 73 ? -3.783 -4.377 1.159 1.00 81.44 73 LEU A CA 1
ATOM 574 C C . LEU A 1 73 ? -4.749 -4.642 0.015 1.00 81.44 73 LEU A C 1
ATOM 576 O O . LEU A 1 73 ? -4.314 -4.890 -1.108 1.00 81.44 73 LEU A O 1
ATOM 580 N N . THR A 1 74 ? -6.042 -4.525 0.277 1.00 79.88 74 THR A N 1
ATOM 581 C CA . THR A 1 74 ? -7.070 -4.618 -0.757 1.00 79.88 74 THR A CA 1
ATOM 582 C C . THR A 1 74 ? -7.886 -3.335 -0.743 1.00 79.88 74 THR A C 1
ATOM 584 O O . THR A 1 74 ? -8.342 -2.909 0.312 1.00 79.88 74 THR A O 1
ATOM 587 N N . ALA A 1 75 ? -8.063 -2.721 -1.907 1.00 75.19 75 ALA A N 1
ATOM 588 C CA . ALA A 1 75 ? -8.916 -1.563 -2.118 1.00 75.19 75 ALA A CA 1
ATOM 589 C C . ALA A 1 75 ? -9.985 -1.913 -3.159 1.00 75.19 75 ALA A C 1
ATOM 591 O O . ALA A 1 75 ? -9.692 -2.525 -4.188 1.00 75.19 75 ALA A O 1
ATOM 592 N N . ARG A 1 76 ? -11.229 -1.520 -2.890 1.00 75.88 76 ARG A N 1
ATOM 593 C CA . ARG A 1 76 ? -12.382 -1.755 -3.763 1.00 75.88 76 ARG A CA 1
ATOM 594 C C . ARG A 1 76 ? -12.992 -0.418 -4.166 1.00 75.88 76 ARG A C 1
ATOM 596 O O . ARG A 1 76 ? -13.200 0.438 -3.313 1.00 75.88 76 ARG A O 1
ATOM 603 N N . CYS A 1 77 ? -13.301 -0.260 -5.448 1.00 72.25 77 CYS A N 1
ATOM 604 C CA . CYS A 1 77 ? -14.002 0.897 -5.989 1.00 72.25 77 CYS A CA 1
ATOM 605 C C . CYS A 1 77 ? -15.189 0.419 -6.834 1.00 72.25 77 CYS A C 1
ATOM 607 O O . CYS A 1 77 ? -15.020 -0.382 -7.755 1.00 72.25 77 CYS A O 1
ATOM 609 N N . GLU A 1 78 ? -16.392 0.884 -6.497 1.00 77.06 78 GLU A N 1
ATOM 610 C CA . GLU A 1 78 ? -17.598 0.624 -7.286 1.00 77.06 78 GLU A CA 1
ATOM 611 C C . GLU A 1 78 ? -17.699 1.667 -8.400 1.00 77.06 78 GLU A C 1
ATOM 613 O O . GLU A 1 78 ? -17.621 2.868 -8.141 1.00 77.06 78 GLU A O 1
ATOM 618 N N . VAL A 1 79 ? -17.842 1.207 -9.643 1.00 78.44 79 VAL A N 1
ATOM 619 C CA . VAL A 1 79 ? -18.002 2.060 -10.826 1.00 78.44 79 VAL A CA 1
ATOM 620 C C . VAL A 1 79 ? -19.268 1.654 -11.578 1.00 78.44 79 VAL A C 1
ATOM 622 O O . VAL A 1 79 ? -19.742 0.524 -11.457 1.00 78.44 79 VAL A O 1
ATOM 625 N N . GLU A 1 80 ? -19.839 2.561 -12.371 1.00 71.06 80 GLU A N 1
ATOM 626 C CA . GLU A 1 80 ? -20.968 2.208 -13.238 1.00 71.06 80 GLU A CA 1
ATOM 627 C C . GLU A 1 80 ? -20.558 1.058 -14.177 1.00 71.06 80 GLU A C 1
ATOM 629 O O . GLU A 1 80 ? -19.669 1.207 -15.014 1.00 71.06 80 GLU A O 1
ATOM 634 N N . GLY A 1 81 ? -21.177 -0.114 -13.998 1.00 78.00 81 GLY A N 1
ATOM 635 C CA . GLY A 1 81 ? -20.934 -1.310 -14.810 1.00 78.00 81 GLY A CA 1
ATOM 636 C C . GLY A 1 81 ? -20.034 -2.384 -14.191 1.00 78.00 81 GLY A C 1
ATOM 637 O O . GLY A 1 81 ? -19.894 -3.435 -14.808 1.00 78.00 81 GLY A O 1
ATOM 638 N N . GLY A 1 82 ? -19.460 -2.177 -12.999 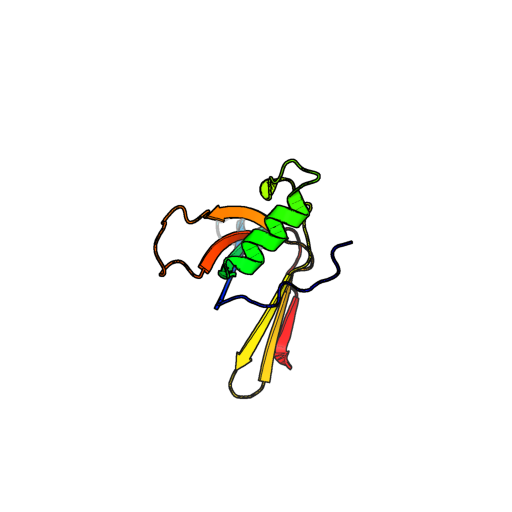1.00 79.56 82 GLY A N 1
ATOM 639 C CA . GLY A 1 82 ? -18.672 -3.220 -12.333 1.00 79.56 82 GLY A CA 1
ATOM 640 C C . GLY A 1 82 ? -17.922 -2.761 -11.084 1.00 79.56 82 GLY A C 1
ATOM 641 O O . GLY A 1 82 ? -18.068 -1.643 -10.597 1.00 79.56 82 GLY A O 1
ATOM 642 N N . THR A 1 83 ? -17.087 -3.643 -10.552 1.00 80.62 83 THR A N 1
ATOM 643 C CA . THR A 1 83 ? -16.217 -3.375 -9.407 1.00 80.62 83 THR A CA 1
ATOM 644 C C . THR A 1 83 ? -14.761 -3.432 -9.844 1.00 80.62 83 THR A C 1
ATOM 646 O O . THR A 1 83 ? -14.294 -4.442 -10.369 1.00 80.62 83 THR A O 1
ATOM 649 N N . LEU A 1 84 ? -14.020 -2.356 -9.582 1.00 79.06 84 LEU A N 1
ATOM 650 C CA . LEU A 1 84 ? -12.567 -2.357 -9.674 1.00 79.06 84 LEU A CA 1
ATOM 651 C C . LEU A 1 84 ? -11.997 -2.806 -8.325 1.00 79.06 84 LEU A C 1
ATOM 653 O O . LEU A 1 84 ? -12.178 -2.139 -7.303 1.00 79.06 84 LEU A O 1
ATOM 657 N N . LEU A 1 85 ? -11.301 -3.938 -8.323 1.00 81.50 85 LEU A N 1
ATOM 658 C CA . LEU A 1 85 ? -10.617 -4.477 -7.156 1.00 81.50 85 LEU A CA 1
ATOM 659 C C . LEU A 1 85 ? -9.107 -4.385 -7.368 1.00 81.50 85 LEU A C 1
ATOM 661 O O . LEU A 1 85 ? -8.557 -4.946 -8.319 1.00 81.50 85 LEU A O 1
ATOM 665 N N . LEU A 1 86 ? -8.440 -3.692 -6.454 1.00 79.94 86 LEU A N 1
ATOM 666 C CA . LEU A 1 86 ? -6.994 -3.590 -6.386 1.00 79.94 86 LEU A CA 1
ATOM 667 C C . LEU A 1 86 ? -6.495 -4.363 -5.168 1.00 79.94 86 LEU A C 1
ATOM 669 O O . LEU A 1 86 ? -6.813 -4.022 -4.033 1.00 79.94 86 LEU A O 1
ATOM 673 N N . THR A 1 87 ? -5.641 -5.350 -5.397 1.00 83.44 87 THR A N 1
ATOM 674 C CA . THR A 1 87 ? -4.952 -6.092 -4.342 1.00 83.44 87 THR A CA 1
ATOM 675 C C . THR A 1 87 ? -3.458 -5.851 -4.451 1.00 83.44 87 THR A C 1
ATOM 677 O O . THR A 1 87 ? -2.831 -6.164 -5.458 1.00 83.44 87 THR A O 1
ATOM 680 N N . VAL A 1 88 ? -2.856 -5.322 -3.394 1.00 82.12 88 VAL A N 1
ATOM 681 C CA . VAL A 1 88 ? -1.410 -5.187 -3.251 1.00 82.12 88 VAL A CA 1
ATOM 682 C C . VAL A 1 88 ? -0.938 -6.227 -2.231 1.00 82.12 88 VAL A C 1
ATOM 684 O O . VAL A 1 88 ? -1.169 -6.043 -1.038 1.00 82.12 88 VAL A O 1
ATOM 687 N N . PRO A 1 89 ? -0.280 -7.326 -2.651 1.00 83.38 89 PRO A N 1
ATOM 688 C CA . PRO A 1 89 ? 0.059 -8.443 -1.757 1.00 83.38 89 PRO A CA 1
ATOM 689 C C . PRO A 1 89 ? 0.946 -8.075 -0.560 1.00 83.38 89 PRO A C 1
ATOM 691 O O . PRO A 1 89 ? 0.913 -8.737 0.474 1.00 83.38 89 PRO A O 1
ATOM 694 N N . ALA A 1 90 ? 1.758 -7.034 -0.708 1.00 85.56 90 ALA A N 1
ATOM 695 C CA . ALA A 1 90 ? 2.630 -6.507 0.325 1.00 85.56 90 ALA A CA 1
ATOM 696 C C . ALA A 1 90 ? 2.811 -4.994 0.148 1.00 85.56 90 ALA A C 1
ATOM 698 O O . ALA A 1 90 ? 3.373 -4.534 -0.855 1.00 85.56 90 ALA A O 1
ATOM 699 N N . VAL A 1 91 ? 2.354 -4.243 1.149 1.00 86.50 91 VAL A N 1
ATOM 700 C CA . VAL A 1 91 ? 2.621 -2.820 1.365 1.00 86.50 91 VAL A CA 1
ATOM 701 C C . VAL A 1 91 ? 3.318 -2.623 2.700 1.00 86.50 91 VAL A C 1
ATOM 703 O O . VAL A 1 91 ? 3.048 -3.327 3.671 1.00 86.50 91 VAL A O 1
ATOM 706 N N . LYS A 1 92 ? 4.219 -1.649 2.758 1.00 89.38 92 LYS A N 1
ATOM 707 C CA . LYS A 1 92 ? 4.930 -1.250 3.968 1.00 89.38 92 LYS A CA 1
ATOM 708 C C . LYS A 1 92 ? 4.522 0.168 4.339 1.00 89.38 92 LYS A C 1
ATOM 710 O O . LYS A 1 92 ? 4.650 1.066 3.514 1.00 89.38 92 LYS A O 1
ATOM 715 N N . ILE A 1 93 ? 4.098 0.379 5.581 1.00 89.88 93 ILE A N 1
ATOM 716 C CA . ILE A 1 93 ? 3.867 1.728 6.105 1.00 89.88 93 ILE A CA 1
ATOM 717 C C . ILE A 1 93 ? 5.210 2.455 6.185 1.00 89.88 93 ILE A C 1
ATOM 719 O O . ILE A 1 93 ? 6.153 1.948 6.798 1.00 89.88 93 ILE A O 1
ATOM 723 N N . VAL A 1 94 ? 5.290 3.625 5.549 1.00 92.38 94 VAL A N 1
ATOM 724 C CA . VAL A 1 94 ? 6.497 4.469 5.544 1.00 92.38 94 VAL A CA 1
ATOM 725 C C . VAL A 1 94 ? 6.279 5.817 6.215 1.00 92.38 94 VAL A C 1
ATOM 727 O O . VAL A 1 94 ? 7.244 6.411 6.690 1.00 92.38 94 VAL A O 1
ATOM 730 N N . LYS A 1 95 ? 5.030 6.288 6.298 1.00 91.69 95 LYS A N 1
ATOM 731 C CA . LYS A 1 95 ? 4.668 7.510 7.017 1.00 91.69 95 LYS A CA 1
ATOM 732 C C . LYS A 1 95 ? 3.182 7.502 7.373 1.00 91.69 95 LYS A C 1
ATOM 734 O O . LYS A 1 95 ? 2.367 6.969 6.630 1.00 91.69 95 LYS A O 1
ATOM 739 N N . PHE A 1 96 ? 2.845 8.086 8.516 1.00 87.88 96 PHE A N 1
ATOM 740 C CA . PHE A 1 96 ? 1.473 8.273 8.981 1.00 87.88 96 PHE A CA 1
ATOM 741 C C . PHE A 1 96 ? 1.375 9.593 9.749 1.00 87.88 96 PHE A C 1
ATOM 743 O O . PHE A 1 96 ? 2.348 10.018 10.378 1.00 87.88 96 PHE A O 1
ATOM 750 N N . GLY A 1 97 ? 0.218 10.248 9.682 1.00 85.25 97 GLY A N 1
ATOM 751 C CA . GLY A 1 97 ? -0.089 11.409 10.515 1.00 85.25 97 GLY A CA 1
ATOM 752 C C . GLY A 1 97 ? -0.749 10.992 11.829 1.00 85.25 97 GLY A C 1
ATOM 753 O O . GLY A 1 97 ? -1.682 10.192 11.822 1.00 85.25 97 GLY A O 1
ATOM 754 N N . LEU A 1 98 ? -0.299 11.551 12.953 1.00 81.38 98 LEU A N 1
ATOM 755 C CA . LEU A 1 98 ? -1.050 11.522 14.209 1.00 81.38 98 LEU A CA 1
ATOM 756 C C . LEU A 1 98 ? -1.761 12.871 14.351 1.00 81.38 98 LEU A C 1
ATOM 758 O O . LEU A 1 98 ? -1.069 13.875 14.529 1.00 81.38 98 LEU A O 1
ATOM 762 N N . PRO A 1 99 ? -3.097 12.944 14.256 1.00 70.69 99 PRO A N 1
ATOM 763 C CA . PRO A 1 99 ? -3.791 14.181 14.572 1.00 70.69 99 PRO A CA 1
ATOM 764 C C . PRO A 1 99 ? -3.692 14.424 16.082 1.00 70.69 99 PRO A C 1
ATOM 766 O O . PRO A 1 99 ? -4.065 13.576 16.889 1.00 70.69 99 PRO A O 1
ATOM 769 N N . VAL A 1 100 ? -3.133 15.574 16.460 1.00 65.00 100 VAL A N 1
ATOM 770 C CA . VAL A 1 100 ? -2.944 15.995 17.865 1.00 65.00 100 VAL A CA 1
ATOM 771 C C . VAL A 1 100 ? -3.994 17.044 18.270 1.00 65.00 100 VAL A C 1
ATOM 773 O O . VAL A 1 100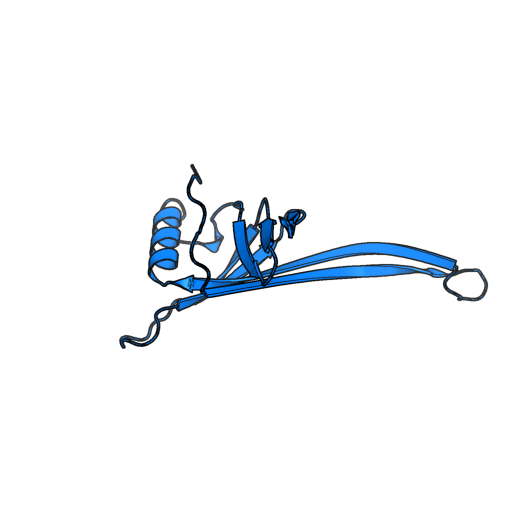 ? -3.959 17.583 19.373 1.00 65.00 100 VAL A O 1
ATOM 776 N N . GLU A 1 101 ? -4.950 17.350 17.393 1.00 60.28 101 GLU A N 1
ATOM 777 C CA . GLU A 1 101 ? -5.973 18.353 17.671 1.00 60.28 101 GLU A CA 1
ATOM 778 C C . GLU A 1 101 ? -7.057 17.786 18.594 1.00 60.28 101 GLU A C 1
ATOM 780 O O . GLU A 1 101 ? -7.722 16.796 18.293 1.00 60.28 101 GLU A O 1
ATOM 785 N N . VAL A 1 102 ? -7.230 18.429 19.751 1.00 54.50 102 VAL A N 1
ATOM 786 C CA . VAL A 1 102 ? -8.323 18.154 20.686 1.00 54.50 102 VAL A CA 1
ATOM 787 C C . VAL A 1 102 ? -9.535 18.962 20.216 1.00 54.50 102 VAL A C 1
ATOM 789 O O . VAL A 1 102 ? -9.777 20.072 20.680 1.00 54.50 102 VAL A O 1
ATOM 792 N N . GLY A 1 103 ? -10.255 18.428 19.231 1.00 50.91 103 GLY A N 1
ATOM 793 C CA . GLY A 1 103 ? -11.421 19.059 18.607 1.00 50.91 103 GLY A CA 1
ATOM 794 C C . GLY A 1 103 ? -12.034 18.129 17.558 1.00 50.91 103 GLY A C 1
ATOM 795 O O . GLY A 1 103 ? -11.320 17.379 16.907 1.00 50.91 103 GLY A O 1
ATOM 796 N N . SER A 1 104 ? -13.358 18.129 17.437 1.00 49.91 104 SER A N 1
ATOM 797 C CA . SER A 1 104 ? -14.215 17.103 16.813 1.00 49.91 104 SER A CA 1
ATOM 798 C C . SER A 1 104 ? -14.051 16.818 15.310 1.00 49.91 104 SER A C 1
ATOM 800 O O . SER A 1 104 ? -14.852 16.055 14.775 1.00 49.91 104 SER A O 1
ATOM 802 N N . ASP A 1 105 ? -13.055 17.379 14.627 1.00 53.88 105 ASP A N 1
ATOM 803 C CA . ASP A 1 105 ? -13.093 17.475 13.159 1.00 53.88 105 ASP A CA 1
ATOM 804 C C . ASP A 1 105 ? -12.053 16.610 12.430 1.00 53.88 105 ASP A C 1
ATOM 806 O O . ASP A 1 105 ? -12.159 16.410 11.221 1.00 53.88 105 ASP A O 1
ATOM 810 N N . ALA A 1 106 ? -11.077 16.028 13.133 1.00 59.53 106 ALA A N 1
ATOM 811 C CA . ALA A 1 106 ? -10.143 15.085 12.520 1.00 59.53 106 ALA A CA 1
ATOM 812 C C . ALA A 1 106 ? -10.671 13.651 12.666 1.00 59.53 106 ALA A C 1
ATOM 814 O O . ALA A 1 106 ? -10.306 12.948 13.600 1.00 59.53 106 ALA A O 1
ATOM 815 N N . SER A 1 107 ? -11.550 13.205 11.765 1.00 74.56 107 SER A N 1
ATOM 816 C CA . SER A 1 107 ? -12.030 11.810 11.732 1.00 74.56 107 SER A CA 1
ATOM 817 C C . SER A 1 107 ? -11.087 10.860 10.984 1.00 74.56 107 SER A C 1
ATOM 819 O O . SER A 1 107 ? -11.209 9.640 11.105 1.00 74.56 107 SER A O 1
ATOM 821 N N . GLU A 1 108 ? -10.142 11.409 10.218 1.00 83.25 108 GLU A N 1
ATOM 822 C CA . GLU A 1 108 ? -9.296 10.669 9.286 1.00 83.25 108 GLU A CA 1
ATOM 823 C C . GLU A 1 108 ? -7.840 11.148 9.315 1.00 83.25 108 GLU A C 1
ATOM 825 O O . GLU A 1 108 ? -7.536 12.272 9.715 1.00 83.25 108 GLU A O 1
ATOM 830 N N . THR A 1 109 ? -6.927 10.287 8.871 1.00 85.44 109 THR A N 1
ATOM 831 C CA . THR A 1 109 ? -5.516 10.622 8.674 1.00 85.44 109 THR A CA 1
ATOM 832 C C . THR A 1 109 ? -4.968 9.998 7.397 1.00 85.44 109 THR A C 1
ATOM 834 O O . THR A 1 109 ? -5.456 8.970 6.920 1.00 85.44 109 THR A O 1
ATOM 837 N N . ASP A 1 110 ? -3.907 10.602 6.875 1.00 88.12 110 ASP A N 1
ATOM 838 C CA . ASP A 1 110 ? -3.170 10.083 5.734 1.00 88.12 110 ASP A CA 1
ATOM 839 C C . ASP A 1 110 ? -2.116 9.050 6.159 1.00 88.12 110 ASP A C 1
ATOM 841 O O . ASP A 1 110 ? -1.357 9.227 7.122 1.00 88.12 110 ASP A O 1
ATOM 845 N N . LEU A 1 111 ? -2.039 7.990 5.363 1.00 87.69 111 LEU A N 1
ATOM 846 C CA . LEU A 1 111 ? -1.114 6.877 5.470 1.00 87.69 111 LEU A CA 1
ATOM 847 C C . LEU A 1 111 ? -0.361 6.720 4.143 1.00 87.69 111 LEU A C 1
ATOM 849 O O . LEU A 1 111 ? -0.954 6.385 3.115 1.00 87.69 111 LEU A O 1
ATOM 853 N N . ASP A 1 112 ? 0.955 6.919 4.172 1.00 89.38 112 ASP A N 1
ATOM 854 C CA . ASP A 1 112 ? 1.820 6.687 3.018 1.00 89.38 112 ASP A CA 1
ATOM 855 C C . ASP A 1 112 ? 2.410 5.271 3.087 1.00 89.38 112 ASP A C 1
ATOM 857 O O . ASP A 1 112 ? 2.956 4.822 4.107 1.00 89.38 112 ASP A O 1
ATOM 861 N N . LEU A 1 113 ? 2.327 4.570 1.961 1.00 88.31 113 LEU A N 1
ATOM 862 C CA . LEU A 1 113 ? 2.662 3.165 1.808 1.00 88.31 113 LEU A CA 1
ATOM 863 C C . LEU A 1 113 ? 3.695 2.980 0.690 1.00 88.31 113 LEU A C 1
ATOM 865 O O . LEU A 1 113 ? 3.515 3.429 -0.442 1.00 88.31 113 LEU A O 1
ATOM 869 N N . ALA A 1 114 ? 4.765 2.245 0.978 1.00 88.69 114 ALA A N 1
ATOM 870 C CA . ALA A 1 114 ? 5.646 1.704 -0.047 1.00 88.69 114 ALA A CA 1
ATOM 871 C C . ALA A 1 114 ? 5.076 0.380 -0.564 1.00 88.69 114 ALA A C 1
ATOM 873 O O . ALA A 1 114 ? 4.820 -0.547 0.208 1.00 88.69 114 ALA A O 1
ATOM 874 N N . VAL A 1 115 ? 4.904 0.275 -1.879 1.00 86.62 115 VAL A N 1
ATOM 875 C CA . VAL A 1 115 ? 4.380 -0.929 -2.531 1.00 86.62 115 VAL A CA 1
ATOM 876 C C . VAL A 1 115 ? 5.556 -1.842 -2.870 1.00 86.62 115 VAL A C 1
ATOM 878 O O . VAL A 1 115 ? 6.301 -1.602 -3.819 1.00 86.62 115 VAL A O 1
ATOM 881 N N . THR A 1 116 ? 5.753 -2.890 -2.067 1.00 83.12 116 THR A N 1
ATOM 882 C CA . THR A 1 116 ? 6.923 -3.781 -2.174 1.00 83.12 116 THR A CA 1
ATOM 883 C C . THR A 1 116 ? 6.685 -4.989 -3.081 1.00 83.12 116 THR A C 1
ATOM 885 O O . THR A 1 116 ? 7.613 -5.737 -3.377 1.00 83.12 116 THR A O 1
ATOM 888 N N . SER A 1 117 ? 5.455 -5.170 -3.560 1.00 82.19 117 SER A N 1
ATOM 889 C CA . SER A 1 117 ? 5.032 -6.269 -4.435 1.00 82.19 117 SER A CA 1
ATOM 890 C C . SER A 1 117 ? 4.340 -5.745 -5.694 1.00 82.19 117 SER A C 1
ATOM 892 O O . SER A 1 117 ? 4.088 -4.548 -5.827 1.00 82.19 117 SER A O 1
ATOM 894 N N . TYR A 1 118 ? 4.094 -6.623 -6.667 1.00 82.94 118 TYR A N 1
ATOM 895 C CA . TYR A 1 118 ? 3.360 -6.249 -7.874 1.00 82.94 118 TYR A CA 1
ATOM 896 C C . TYR A 1 118 ? 1.859 -6.118 -7.549 1.00 82.94 118 TYR A C 1
ATOM 898 O O . TYR A 1 118 ? 1.294 -7.074 -7.014 1.00 82.94 118 TYR A O 1
ATOM 906 N N . PRO A 1 119 ? 1.213 -4.972 -7.835 1.00 83.06 119 PRO A N 1
ATOM 907 C CA . PRO A 1 119 ? -0.218 -4.803 -7.612 1.00 83.06 119 PRO A CA 1
ATOM 908 C C . PRO A 1 119 ? -1.027 -5.643 -8.607 1.00 83.06 119 PRO A C 1
ATOM 910 O O . PRO A 1 119 ? -0.704 -5.712 -9.790 1.00 83.06 119 PRO A O 1
ATOM 913 N N . ILE A 1 120 ? -2.098 -6.265 -8.129 1.00 83.19 120 ILE A N 1
ATOM 914 C CA . ILE A 1 120 ? -3.056 -7.029 -8.924 1.00 83.19 120 ILE A CA 1
ATOM 915 C C . ILE A 1 120 ? -4.302 -6.160 -9.081 1.00 83.19 120 ILE A C 1
ATOM 917 O O . ILE A 1 120 ? -4.953 -5.830 -8.093 1.00 83.19 120 ILE A O 1
ATOM 921 N N . ILE A 1 121 ? -4.620 -5.773 -10.316 1.00 82.38 121 ILE A N 1
ATOM 922 C CA . ILE A 1 121 ? -5.806 -4.974 -10.646 1.00 82.38 121 ILE A CA 1
ATOM 923 C C . ILE A 1 121 ? -6.774 -5.878 -11.403 1.00 82.38 121 ILE A C 1
ATOM 925 O O . ILE A 1 121 ? -6.414 -6.451 -12.431 1.00 82.38 121 ILE A O 1
ATOM 929 N N . THR A 1 122 ? -7.991 -6.009 -10.888 1.00 82.31 122 THR A N 1
ATOM 930 C CA . THR A 1 122 ? -9.060 -6.828 -11.472 1.00 82.31 122 THR A CA 1
ATOM 931 C C . THR A 1 122 ? -10.330 -6.003 -11.635 1.00 82.31 122 THR A C 1
ATOM 933 O O . THR A 1 122 ? -10.613 -5.128 -10.819 1.00 82.31 122 THR A O 1
ATOM 936 N N . TYR A 1 123 ? -11.076 -6.275 -12.703 1.00 81.19 123 TYR A N 1
ATOM 937 C CA . TYR A 1 123 ? -12.380 -5.680 -12.982 1.00 81.19 123 TYR A CA 1
ATOM 938 C C . TYR A 1 123 ? -13.393 -6.812 -13.128 1.00 81.19 123 TYR A C 1
ATOM 940 O O . TYR A 1 123 ? -13.149 -7.747 -13.897 1.00 81.19 123 TYR A O 1
ATOM 948 N N . THR A 1 124 ? -14.472 -6.748 -12.354 1.00 75.94 124 THR A N 1
ATOM 949 C CA . THR A 1 124 ? -15.531 -7.768 -12.304 1.00 75.94 124 THR A CA 1
ATOM 950 C C . THR A 1 124 ? -16.901 -7.147 -12.434 1.00 75.94 124 THR A C 1
ATOM 952 O O . THR A 1 124 ? -17.108 -6.109 -11.761 1.00 75.94 124 THR A O 1
#

Sequence (124 aa):
MFGREIVKFSKFNLDYESDIAFKLGKGGEPVSWSIKSYKRSAKATIELDELKYMIQLAIPFGGDLLKLPPAPLTARCEVEGGTLLLTVPAVKIVKFGLPVEVGSDASETDLDLAVTSYPIITYT